Protein AF-A0AAE0C0C8-F1 (afdb_monomer_lite)

Foldseek 3Di:
DQPFLWDKAFDPDDPPPPPDDFGKIWTFGQVQWIWIARVVVRDTPDIDHDDPVDDDFGFNDKYWDDDPDPQAPTKMWIAGPVRKIWIKGWDQDPVPGIDIDTDDIDDD

Radius of gyration: 13.95 Å; chains: 1; bounding box: 33×36×41 Å

Sequence (108 aa):
MNDLTMLPAFNPLPQHEDGCAAPLAATVSADQTLRLWDTTQKECFAVESFLSSLPAGPYTAVAPLPSTDAAFSQLCIAANFEGVMQIWGVDDDPAFGLRTRLLAHTSE

pLDDT: mean 78.04, std 16.61, range [38.12, 94.19]

InterPro domains:
  IPR015943 WD40/YVTN repeat-like-containing domain superfamily [G3DSA:2.130.10.10] (9-108)

Structure (mmCIF, N/CA/C/O backbone):
data_AF-A0AAE0C0C8-F1
#
_entry.id   AF-A0AAE0C0C8-F1
#
loop_
_atom_site.group_PDB
_atom_site.id
_atom_site.type_symbol
_atom_site.label_atom_id
_atom_site.label_alt_id
_atom_site.label_comp_id
_atom_site.label_asym_id
_atom_site.label_entity_id
_atom_site.label_seq_id
_atom_site.pdbx_PDB_ins_code
_atom_site.Cartn_x
_atom_site.Cartn_y
_atom_site.Cartn_z
_atom_site.occupancy
_atom_site.B_iso_or_equiv
_atom_site.auth_seq_id
_atom_site.auth_comp_id
_atom_site.auth_asym_id
_atom_site.auth_atom_id
_atom_site.pdbx_PDB_model_num
ATOM 1 N N . MET A 1 1 ? 12.635 -20.130 -5.973 1.00 38.50 1 MET A N 1
ATOM 2 C CA . MET A 1 1 ? 13.390 -19.030 -5.344 1.00 38.50 1 MET A CA 1
ATOM 3 C C . MET A 1 1 ? 12.361 -17.941 -5.130 1.00 38.50 1 MET A C 1
ATOM 5 O O . MET A 1 1 ? 11.948 -17.328 -6.101 1.00 38.50 1 MET A O 1
ATOM 9 N N . ASN A 1 2 ? 11.784 -17.879 -3.930 1.00 38.12 2 ASN A N 1
ATOM 10 C CA . ASN A 1 2 ? 10.674 -16.974 -3.636 1.00 38.12 2 ASN A CA 1
ATOM 11 C C . ASN A 1 2 ? 11.277 -15.590 -3.419 1.00 38.12 2 ASN A C 1
ATOM 13 O O . ASN A 1 2 ? 11.788 -15.305 -2.339 1.00 38.12 2 ASN A O 1
ATOM 17 N N . ASP A 1 3 ? 11.308 -14.796 -4.483 1.00 43.25 3 ASP A N 1
ATOM 18 C CA . ASP A 1 3 ? 11.772 -13.416 -4.450 1.00 43.25 3 ASP A CA 1
ATOM 19 C C . ASP A 1 3 ? 10.707 -12.556 -3.757 1.00 43.25 3 ASP A C 1
ATOM 21 O O . ASP A 1 3 ? 9.791 -12.011 -4.368 1.00 43.25 3 ASP A O 1
ATOM 25 N N . LEU A 1 4 ? 10.773 -12.545 -2.426 1.00 43.91 4 LEU A N 1
ATOM 26 C CA . LEU A 1 4 ? 10.002 -11.665 -1.563 1.00 43.91 4 LEU A CA 1
ATOM 27 C C . LEU A 1 4 ? 10.760 -10.341 -1.459 1.00 43.91 4 LEU A C 1
ATOM 29 O O . LEU A 1 4 ? 11.340 -10.036 -0.415 1.00 43.91 4 LEU A O 1
ATOM 33 N N . THR A 1 5 ? 10.787 -9.552 -2.533 1.00 49.19 5 THR A N 1
ATOM 34 C CA . THR A 1 5 ? 11.193 -8.149 -2.414 1.00 49.19 5 THR A CA 1
ATOM 35 C C . THR A 1 5 ? 10.085 -7.414 -1.655 1.00 49.19 5 THR A C 1
ATOM 37 O O . THR A 1 5 ? 9.178 -6.840 -2.243 1.00 49.19 5 THR A O 1
ATOM 40 N N . MET A 1 6 ? 10.116 -7.504 -0.324 1.00 53.31 6 MET A N 1
ATOM 41 C CA . MET A 1 6 ? 9.292 -6.692 0.562 1.00 53.31 6 MET A CA 1
ATOM 42 C C . MET A 1 6 ? 10.074 -5.424 0.859 1.00 53.31 6 MET A C 1
ATOM 44 O O . MET A 1 6 ? 11.025 -5.451 1.639 1.00 53.31 6 MET A O 1
ATOM 48 N N . LEU A 1 7 ? 9.695 -4.314 0.237 1.00 52.56 7 LEU A N 1
ATOM 49 C CA . LEU A 1 7 ? 10.177 -3.005 0.656 1.00 52.56 7 LEU A CA 1
ATOM 50 C C . LEU A 1 7 ? 9.089 -2.375 1.537 1.00 52.56 7 LEU A C 1
ATOM 52 O O . LEU A 1 7 ? 8.033 -2.000 1.025 1.00 52.56 7 LEU A O 1
ATOM 56 N N . PRO A 1 8 ? 9.277 -2.347 2.873 1.00 53.09 8 PRO A N 1
ATOM 57 C CA . PRO A 1 8 ? 8.303 -1.751 3.770 1.00 53.09 8 PRO A CA 1
ATOM 58 C C . PRO A 1 8 ? 8.396 -0.228 3.700 1.00 53.09 8 PRO A C 1
ATOM 60 O O . PRO A 1 8 ? 9.457 0.348 3.942 1.00 53.09 8 PRO A O 1
ATOM 63 N N . ALA A 1 9 ? 7.270 0.433 3.444 1.00 55.53 9 ALA A N 1
ATOM 64 C CA . ALA A 1 9 ? 7.105 1.825 3.830 1.00 55.53 9 ALA A CA 1
ATOM 65 C C . ALA A 1 9 ? 6.557 1.859 5.254 1.00 55.53 9 ALA A C 1
ATOM 67 O O . ALA A 1 9 ? 5.393 1.532 5.498 1.00 55.53 9 ALA A O 1
ATOM 68 N N . PHE A 1 10 ? 7.402 2.262 6.199 1.00 51.94 10 PHE A N 1
ATOM 69 C CA . PHE A 1 10 ? 6.940 2.653 7.522 1.00 51.94 10 PHE A CA 1
ATOM 70 C C . PHE A 1 10 ? 6.417 4.076 7.442 1.00 51.94 10 PHE A C 1
ATOM 72 O O . PHE A 1 10 ? 7.146 4.981 7.038 1.00 51.94 10 PHE A O 1
ATOM 79 N N . ASN A 1 11 ? 5.171 4.266 7.854 1.00 48.62 11 ASN A N 1
ATOM 80 C CA . ASN A 1 11 ? 4.601 5.587 7.998 1.00 48.62 11 ASN A CA 1
ATOM 81 C C . ASN A 1 11 ? 4.407 5.930 9.480 1.00 48.62 11 ASN A C 1
ATOM 83 O O . ASN A 1 11 ? 3.322 5.720 10.020 1.00 48.62 11 ASN A O 1
ATOM 87 N N . PRO A 1 12 ? 5.427 6.446 10.185 1.00 47.38 12 PRO A N 1
ATOM 88 C CA . PRO A 1 12 ? 5.175 7.141 11.431 1.00 47.38 12 PRO A CA 1
ATOM 89 C C . PRO A 1 12 ? 4.714 8.561 11.074 1.00 47.38 12 PRO A C 1
ATOM 91 O O . PRO A 1 12 ? 5.527 9.482 11.030 1.00 47.38 12 PRO A O 1
ATOM 94 N N . LEU A 1 13 ? 3.425 8.752 10.765 1.00 44.34 13 LEU A N 1
ATOM 95 C CA . LEU A 1 13 ? 2.878 10.112 10.723 1.00 44.34 13 LEU A CA 1
ATOM 96 C C . LEU A 1 13 ? 2.720 10.654 12.147 1.00 44.34 13 LEU A C 1
ATOM 98 O O . LEU A 1 13 ? 2.535 9.870 13.085 1.00 44.34 13 LEU A O 1
ATOM 102 N N . PRO A 1 14 ? 2.807 11.985 12.326 1.00 42.12 14 PRO A N 1
ATOM 103 C CA . PRO A 1 14 ? 2.624 12.607 13.624 1.00 42.12 14 PRO A CA 1
ATOM 104 C C . PRO A 1 14 ? 1.254 12.224 14.165 1.00 42.12 14 PRO A C 1
ATOM 106 O O . PRO A 1 14 ? 0.250 12.304 13.456 1.00 42.12 14 PRO A O 1
ATOM 109 N N . GLN A 1 15 ? 1.232 11.810 15.427 1.00 45.56 15 GLN A N 1
ATOM 110 C CA . GLN A 1 15 ? -0.005 11.667 16.173 1.00 45.56 15 GLN A CA 1
ATOM 111 C C . GLN A 1 15 ? -0.719 13.017 16.106 1.00 45.56 15 GLN A C 1
ATOM 113 O O . G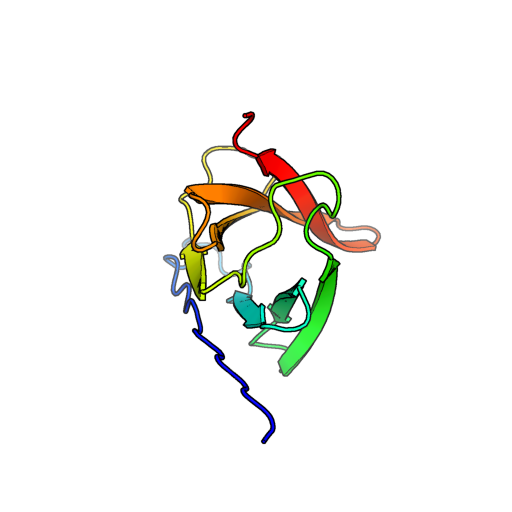LN A 1 15 ? -0.205 14.007 16.624 1.00 45.56 15 GLN A O 1
ATOM 118 N N . HIS A 1 16 ? -1.875 13.069 15.439 1.00 39.56 16 HIS A N 1
ATOM 119 C CA . HIS A 1 16 ? -2.804 14.166 15.668 1.00 39.56 16 HIS A CA 1
ATOM 120 C C . HIS A 1 16 ? -3.041 14.191 17.179 1.00 39.56 16 HIS A C 1
ATOM 122 O O . HIS A 1 16 ? -3.246 13.136 17.785 1.00 39.56 16 HIS A O 1
ATOM 128 N N . GLU A 1 17 ? -2.954 15.368 17.789 1.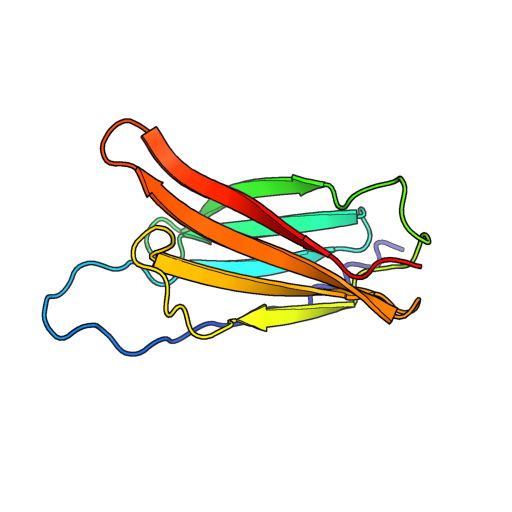00 47.59 17 GLU A N 1
ATOM 129 C CA . GLU A 1 17 ? -2.884 15.571 19.246 1.00 47.59 17 GLU A CA 1
ATOM 130 C C . GLU A 1 17 ? -4.169 15.113 19.986 1.00 47.59 17 GLU A C 1
ATOM 132 O O . GLU A 1 17 ? -4.252 15.171 21.209 1.00 47.59 17 GLU A O 1
ATOM 137 N N . ASP A 1 18 ? -5.112 14.539 19.230 1.00 46.41 18 ASP A N 1
ATOM 138 C CA . ASP A 1 18 ? -6.384 13.934 19.614 1.00 46.41 18 ASP A CA 1
ATOM 139 C C . ASP A 1 18 ? -6.450 12.417 19.274 1.00 46.41 18 ASP A C 1
ATOM 141 O O . ASP A 1 18 ? -7.448 11.905 18.779 1.00 46.41 18 ASP A O 1
ATOM 145 N N . GLY A 1 19 ? -5.372 11.658 19.485 1.00 44.94 19 GLY A N 1
ATOM 146 C CA . GLY A 1 19 ? -5.433 10.245 19.908 1.00 44.94 19 GLY A CA 1
ATOM 147 C C . GLY A 1 19 ? -6.091 9.150 19.039 1.00 44.94 19 GLY A C 1
ATOM 148 O O . GLY A 1 19 ? -6.241 8.049 19.563 1.00 44.94 19 GLY A O 1
ATOM 149 N N . CYS A 1 20 ? -6.477 9.352 17.772 1.00 46.72 20 CYS A N 1
ATOM 150 C CA . CYS A 1 20 ? -7.282 8.339 17.056 1.00 46.72 20 CYS A CA 1
ATOM 151 C C . CYS A 1 20 ? -6.931 8.122 15.570 1.00 46.72 20 CYS A C 1
ATOM 153 O O . CYS A 1 20 ? -7.811 8.121 14.718 1.00 46.72 20 CYS A O 1
ATOM 155 N N . ALA A 1 21 ? -5.659 7.911 15.228 1.00 57.53 21 ALA A N 1
ATOM 156 C CA . ALA A 1 21 ? -5.316 7.294 13.943 1.00 57.53 21 ALA A CA 1
ATOM 157 C C . ALA A 1 21 ? -4.309 6.167 14.182 1.00 57.53 21 ALA A C 1
ATOM 159 O O . ALA A 1 21 ? -3.191 6.413 14.641 1.00 57.53 21 ALA A O 1
ATOM 160 N N . ALA A 1 22 ? -4.724 4.924 13.924 1.00 64.69 22 ALA A N 1
ATOM 161 C CA . ALA A 1 22 ? -3.851 3.767 14.058 1.00 64.69 22 ALA A CA 1
ATOM 162 C C . ALA A 1 22 ? -2.688 3.872 13.049 1.00 64.69 22 ALA A C 1
ATOM 164 O O . ALA A 1 22 ? -2.908 4.235 11.888 1.00 64.69 22 ALA A O 1
ATOM 165 N N . PRO A 1 23 ? -1.441 3.579 13.457 1.00 74.81 23 PRO A N 1
ATOM 166 C CA . PRO A 1 23 ? -0.321 3.537 12.531 1.00 74.81 23 PRO A CA 1
ATOM 167 C C . PRO A 1 23 ? -0.548 2.436 11.489 1.00 74.81 23 PRO A C 1
ATOM 169 O O . PRO A 1 23 ? -0.643 1.252 11.830 1.00 74.81 23 PRO A O 1
ATOM 172 N N . LEU A 1 24 ? -0.616 2.826 10.216 1.00 84.38 24 LEU A N 1
ATOM 173 C CA . LEU A 1 24 ? -0.726 1.892 9.100 1.00 84.38 24 LEU A CA 1
ATOM 174 C C . LEU A 1 24 ? 0.637 1.682 8.443 1.00 84.38 24 LEU A C 1
ATOM 176 O O . LEU A 1 24 ? 1.476 2.585 8.389 1.00 84.38 24 LEU A O 1
ATOM 180 N N . ALA A 1 25 ? 0.848 0.480 7.919 1.00 86.31 25 ALA A N 1
ATOM 181 C CA . ALA A 1 25 ? 1.998 0.161 7.084 1.00 86.31 25 ALA A CA 1
ATOM 182 C C . ALA A 1 25 ? 1.540 -0.267 5.690 1.00 86.31 25 ALA A C 1
ATOM 184 O O . ALA A 1 25 ? 0.459 -0.835 5.525 1.00 86.31 25 ALA A O 1
ATOM 185 N N . ALA A 1 26 ? 2.393 -0.023 4.698 1.00 89.19 26 ALA A N 1
ATOM 186 C CA . ALA A 1 26 ? 2.171 -0.430 3.320 1.00 89.19 26 ALA A CA 1
ATOM 187 C C . ALA A 1 26 ? 3.374 -1.222 2.804 1.00 89.19 26 ALA A C 1
ATOM 189 O O . ALA A 1 26 ? 4.531 -0.871 3.053 1.00 89.19 26 ALA A O 1
ATOM 190 N N . THR A 1 27 ? 3.096 -2.295 2.072 1.00 88.19 27 THR A N 1
ATOM 191 C CA . THR A 1 27 ? 4.118 -3.136 1.440 1.00 88.19 27 THR A CA 1
ATOM 192 C C . THR A 1 27 ? 3.703 -3.474 0.022 1.00 88.19 27 THR A C 1
ATOM 194 O O . THR A 1 27 ? 2.536 -3.785 -0.215 1.00 88.19 27 THR A O 1
ATOM 197 N N . VAL A 1 28 ? 4.663 -3.491 -0.893 1.00 89.81 28 VAL A N 1
ATOM 198 C CA . VAL A 1 28 ? 4.469 -3.970 -2.267 1.00 89.81 28 VAL A CA 1
ATOM 199 C C . VAL A 1 28 ? 5.180 -5.294 -2.466 1.00 89.81 28 VAL A C 1
ATOM 201 O O . VAL A 1 28 ? 6.119 -5.616 -1.737 1.00 89.81 28 VAL A O 1
ATOM 204 N N . SER A 1 29 ? 4.698 -6.073 -3.425 1.00 87.12 29 SER A N 1
ATOM 205 C CA . SER A 1 29 ? 5.204 -7.412 -3.684 1.00 87.12 29 SER A CA 1
ATOM 206 C C . SER A 1 29 ? 5.277 -7.705 -5.182 1.00 87.12 29 SER A C 1
ATOM 208 O O . SER A 1 29 ? 4.517 -7.172 -5.994 1.00 87.12 29 SER A O 1
ATOM 210 N N . ALA A 1 30 ? 6.198 -8.601 -5.544 1.00 83.50 30 ALA A N 1
ATOM 211 C CA . ALA A 1 30 ? 6.372 -9.095 -6.907 1.00 83.50 30 ALA A CA 1
ATOM 212 C C . ALA A 1 30 ? 5.139 -9.854 -7.439 1.00 83.50 30 ALA A C 1
ATOM 214 O O . ALA A 1 30 ? 5.003 -10.023 -8.648 1.00 83.50 30 ALA A O 1
ATOM 215 N N . ASP A 1 31 ? 4.214 -10.257 -6.557 1.00 85.50 31 ASP A N 1
ATOM 216 C CA . ASP A 1 31 ? 2.894 -10.798 -6.921 1.00 85.50 31 ASP A CA 1
ATOM 217 C C . ASP A 1 31 ? 1.919 -9.738 -7.474 1.00 85.50 31 ASP A C 1
ATOM 219 O O . ASP A 1 31 ? 0.748 -10.045 -7.679 1.00 85.50 31 ASP A O 1
ATOM 223 N N . GLN A 1 32 ? 2.401 -8.518 -7.748 1.00 87.69 32 GLN A N 1
ATOM 224 C CA . GLN A 1 32 ? 1.625 -7.388 -8.268 1.00 87.69 32 GLN A CA 1
ATOM 225 C C . GLN A 1 32 ? 0.535 -6.913 -7.299 1.00 87.69 32 GLN A C 1
ATOM 227 O O . GLN A 1 32 ? -0.512 -6.418 -7.726 1.00 87.69 32 GLN A O 1
ATOM 232 N N . THR A 1 33 ? 0.801 -7.026 -5.992 1.00 90.38 33 THR A N 1
ATOM 233 C CA . THR A 1 33 ? -0.106 -6.536 -4.952 1.00 90.38 33 THR A CA 1
ATOM 234 C C . THR A 1 33 ? 0.500 -5.443 -4.077 1.00 90.38 33 THR A C 1
ATOM 236 O O . THR A 1 33 ? 1.689 -5.458 -3.740 1.00 90.38 33 THR A O 1
ATOM 239 N N . LEU A 1 34 ? -0.361 -4.507 -3.678 1.00 91.44 34 LEU A N 1
ATOM 240 C CA . LEU A 1 34 ? -0.182 -3.625 -2.533 1.00 91.44 34 LEU A CA 1
ATOM 241 C C . LEU A 1 34 ? -0.908 -4.252 -1.342 1.00 91.44 34 LEU A C 1
ATOM 243 O O . LEU A 1 34 ? -2.071 -4.633 -1.444 1.00 91.44 34 LEU A O 1
ATOM 247 N N . ARG A 1 35 ? -0.238 -4.341 -0.197 1.00 91.31 35 ARG A N 1
ATOM 248 C CA . ARG A 1 35 ? -0.834 -4.822 1.052 1.00 91.31 35 ARG A CA 1
ATOM 249 C C . ARG A 1 35 ? -0.766 -3.730 2.095 1.00 91.31 35 ARG A C 1
ATOM 251 O O . ARG A 1 35 ? 0.296 -3.130 2.284 1.00 91.31 35 ARG A O 1
ATOM 258 N N . LEU A 1 36 ? -1.888 -3.507 2.764 1.00 90.31 36 LEU A N 1
ATOM 259 C CA . LEU A 1 36 ? -2.012 -2.532 3.835 1.00 90.31 36 LEU A CA 1
ATOM 260 C C . LEU A 1 36 ? -2.293 -3.237 5.154 1.00 90.31 36 LEU A C 1
ATOM 262 O O . LEU A 1 36 ? -3.015 -4.238 5.217 1.00 90.31 36 LEU A O 1
ATOM 266 N N . TRP A 1 37 ? -1.669 -2.709 6.198 1.00 88.94 37 TRP A N 1
ATOM 267 C CA . TRP A 1 37 ? -1.593 -3.346 7.499 1.00 88.94 37 TRP A CA 1
ATOM 268 C C . TRP A 1 37 ? -2.006 -2.366 8.583 1.00 88.94 37 TRP A C 1
ATOM 270 O O . TRP A 1 37 ? -1.459 -1.264 8.653 1.00 88.94 37 TRP A O 1
ATOM 280 N N . ASP A 1 38 ? -2.910 -2.795 9.456 1.00 86.31 38 ASP A N 1
ATOM 281 C CA . ASP A 1 38 ? -3.129 -2.143 10.740 1.00 86.31 38 ASP A CA 1
ATOM 282 C C . ASP A 1 38 ? -2.079 -2.701 11.703 1.00 86.31 38 ASP A C 1
ATOM 284 O O . ASP A 1 38 ? -2.090 -3.883 12.063 1.00 86.31 38 ASP A O 1
ATOM 288 N N . THR A 1 39 ? -1.121 -1.863 12.102 1.00 83.44 39 THR A N 1
ATOM 289 C CA . THR A 1 39 ? -0.024 -2.315 12.970 1.00 83.44 39 THR A CA 1
ATOM 290 C C . THR A 1 39 ? -0.424 -2.405 14.444 1.00 83.44 39 THR A C 1
ATOM 292 O O . THR A 1 39 ? 0.256 -3.085 15.216 1.00 83.44 39 THR A O 1
ATOM 295 N N . THR A 1 40 ? -1.544 -1.790 14.840 1.00 84.50 40 THR A N 1
ATOM 296 C CA . THR A 1 40 ? -2.137 -1.943 16.172 1.00 84.50 40 THR A CA 1
ATOM 297 C C . THR A 1 40 ? -2.825 -3.298 16.294 1.00 84.50 40 THR A C 1
ATOM 299 O O . THR A 1 40 ? -2.557 -4.037 17.245 1.00 84.50 40 THR A O 1
ATOM 302 N N . GLN A 1 41 ? -3.649 -3.653 15.309 1.00 84.94 41 GLN A N 1
ATOM 303 C CA . GLN A 1 41 ? -4.363 -4.934 15.265 1.00 84.94 41 GLN A CA 1
ATOM 304 C C . GLN A 1 41 ? -3.498 -6.093 14.748 1.00 84.94 41 GLN A C 1
ATOM 306 O O . GLN A 1 41 ? -3.822 -7.257 14.974 1.00 84.94 41 GLN A O 1
ATOM 311 N N . LYS A 1 42 ? -2.342 -5.783 14.145 1.00 88.44 42 LYS A N 1
ATOM 312 C CA . LYS A 1 42 ? -1.390 -6.744 13.559 1.00 88.44 42 LYS A CA 1
ATOM 313 C C . LYS A 1 42 ? -2.017 -7.578 12.444 1.00 88.44 42 LYS A C 1
ATOM 315 O O . LYS A 1 42 ? -1.712 -8.764 12.304 1.00 88.44 42 LYS A O 1
ATOM 320 N N . GLU A 1 43 ? -2.865 -6.950 11.643 1.00 89.44 43 GLU A N 1
ATOM 321 C CA . GLU A 1 43 ? -3.595 -7.609 10.567 1.00 89.44 43 GLU A CA 1
ATOM 322 C C . GLU A 1 43 ? -3.388 -6.917 9.222 1.00 89.44 43 GLU A C 1
ATOM 324 O O . GLU A 1 43 ? -3.155 -5.710 9.139 1.00 89.44 43 GLU A O 1
ATOM 329 N N . CYS A 1 44 ? -3.467 -7.709 8.153 1.00 90.44 44 CYS A N 1
ATOM 330 C CA . CYS A 1 44 ? -3.582 -7.191 6.798 1.00 90.44 44 CYS A CA 1
ATOM 331 C C . CYS A 1 44 ? -5.063 -6.958 6.519 1.00 90.44 44 CYS A C 1
ATOM 333 O O . CYS A 1 44 ? -5.807 -7.925 6.358 1.00 90.44 44 CYS A O 1
ATOM 335 N N . PHE A 1 45 ? -5.484 -5.697 6.479 1.00 90.62 45 PHE A N 1
ATOM 336 C CA . PHE A 1 45 ? -6.887 -5.361 6.241 1.00 90.62 45 PHE A CA 1
ATOM 337 C C . PHE A 1 45 ? -7.210 -5.234 4.745 1.00 90.62 45 PHE A C 1
ATOM 339 O O . PHE A 1 45 ? -8.372 -5.346 4.364 1.00 90.62 45 PHE A O 1
ATOM 346 N N . ALA A 1 46 ? -6.198 -5.040 3.886 1.00 91.25 46 ALA A N 1
ATOM 347 C CA . ALA A 1 46 ? -6.397 -4.927 2.443 1.00 91.25 46 ALA A CA 1
ATOM 348 C C . ALA A 1 46 ? -5.249 -5.519 1.615 1.00 91.25 46 ALA A C 1
ATOM 350 O O . ALA A 1 46 ? -4.068 -5.373 1.947 1.00 91.25 46 ALA A O 1
ATOM 351 N N . VAL A 1 47 ? -5.625 -6.148 0.497 1.00 94.00 47 VAL A N 1
ATOM 352 C CA . VAL A 1 47 ? -4.729 -6.654 -0.548 1.00 94.00 47 VAL A CA 1
ATOM 353 C C . VAL A 1 47 ? -5.282 -6.193 -1.891 1.00 94.00 47 VAL A C 1
ATOM 355 O O . VAL A 1 47 ? -6.292 -6.712 -2.359 1.00 94.00 47 VAL A O 1
ATOM 358 N N . GLU A 1 48 ? -4.609 -5.231 -2.504 1.00 94.19 48 GLU A N 1
ATOM 359 C CA . GLU A 1 48 ? -5.032 -4.604 -3.750 1.00 94.19 48 GLU A CA 1
ATOM 360 C C . GLU A 1 48 ? -4.144 -5.049 -4.901 1.00 94.19 48 GLU A C 1
ATOM 362 O O . GLU A 1 48 ? -2.922 -5.112 -4.767 1.00 94.19 48 GLU A O 1
ATOM 367 N N . SER A 1 49 ? -4.750 -5.350 -6.047 1.00 92.88 49 SER A N 1
ATOM 368 C CA . SER A 1 49 ? -3.997 -5.647 -7.268 1.00 92.88 49 SER A CA 1
ATOM 369 C C . SER A 1 49 ? -3.683 -4.355 -8.010 1.00 92.88 49 SER A C 1
ATOM 371 O O . SER A 1 49 ? -4.570 -3.528 -8.225 1.00 92.88 49 SER A O 1
ATOM 373 N N . PHE A 1 50 ? -2.441 -4.196 -8.457 1.00 90.62 50 PHE A N 1
ATOM 374 C CA . PHE A 1 50 ? -2.109 -3.097 -9.358 1.00 90.62 50 PHE A CA 1
ATOM 375 C C . PHE A 1 50 ? -2.823 -3.264 -10.701 1.00 90.62 50 PHE A C 1
ATOM 377 O O . PHE A 1 50 ? -3.031 -4.380 -11.179 1.00 90.62 50 PHE A O 1
ATOM 384 N N . LEU A 1 51 ? -3.185 -2.140 -11.328 1.00 86.81 51 LEU A N 1
ATOM 385 C CA . LEU A 1 51 ? -3.799 -2.142 -12.658 1.00 86.81 51 LEU A CA 1
ATOM 386 C C . LEU A 1 51 ? -2.960 -2.925 -13.680 1.00 86.81 51 LEU A C 1
ATOM 388 O O . LEU A 1 51 ? -1.873 -2.500 -14.068 1.00 86.81 51 LEU A O 1
ATOM 392 N N . SER A 1 52 ? -3.514 -4.037 -14.165 1.00 82.06 52 SER A N 1
ATOM 393 C CA . SER A 1 52 ? -2.888 -4.906 -15.170 1.00 82.06 52 SER A CA 1
ATOM 394 C C . SER A 1 52 ? -2.899 -4.323 -16.585 1.00 82.06 52 SER A C 1
ATOM 396 O O . SER A 1 52 ? -2.255 -4.868 -17.478 1.00 82.06 52 SER A O 1
ATOM 398 N N . SER A 1 53 ? -3.632 -3.229 -16.801 1.00 83.50 53 SER A N 1
ATOM 399 C CA . SER A 1 53 ? -3.678 -2.499 -18.070 1.00 83.50 53 SER A CA 1
ATOM 400 C C . SER A 1 53 ? -2.487 -1.560 -18.283 1.00 83.50 53 SER A C 1
ATOM 402 O O . SER A 1 53 ? -2.372 -0.992 -19.362 1.00 83.50 53 SER A O 1
ATOM 404 N N . LEU A 1 54 ? -1.646 -1.349 -17.265 1.00 83.25 54 LEU A N 1
ATOM 405 C CA . LEU A 1 54 ? -0.456 -0.497 -17.334 1.00 83.25 54 LEU A CA 1
ATOM 406 C C . LEU A 1 54 ? 0.801 -1.341 -17.611 1.00 83.25 54 LEU A C 1
ATOM 408 O O . LEU A 1 54 ? 0.775 -2.551 -17.361 1.00 83.25 54 LEU A O 1
ATOM 412 N N . PRO A 1 55 ? 1.902 -0.730 -18.094 1.00 81.88 55 PRO A N 1
ATOM 413 C CA . PRO A 1 55 ? 3.165 -1.425 -18.315 1.00 81.88 55 PRO A CA 1
ATOM 414 C C . PRO A 1 55 ? 3.564 -2.319 -17.138 1.00 81.88 55 PRO A C 1
ATOM 416 O O . PRO A 1 55 ? 3.673 -1.881 -15.985 1.00 81.88 55 PRO A O 1
ATOM 419 N N . ALA A 1 56 ? 3.741 -3.603 -17.450 1.00 73.44 56 ALA A N 1
ATOM 420 C CA . ALA A 1 56 ? 3.996 -4.637 -16.467 1.00 73.44 56 ALA A CA 1
ATOM 421 C C . ALA A 1 56 ? 5.453 -4.577 -16.003 1.00 73.44 56 ALA A C 1
ATOM 423 O O . ALA A 1 56 ? 6.377 -4.814 -16.774 1.00 73.44 56 ALA A O 1
ATOM 424 N N . GLY A 1 57 ? 5.644 -4.327 -14.713 1.00 81.69 57 GLY A N 1
ATOM 425 C CA . GLY A 1 57 ? 6.943 -4.366 -14.054 1.00 81.69 57 GLY A CA 1
ATOM 426 C C . GLY A 1 57 ? 6.757 -4.551 -12.551 1.00 81.69 57 GLY A C 1
ATOM 427 O O . GLY A 1 57 ? 5.677 -4.244 -12.034 1.00 81.69 57 GLY A O 1
ATOM 428 N N . PRO A 1 58 ? 7.753 -5.084 -11.826 1.00 83.81 58 PRO A N 1
ATOM 429 C CA . PRO A 1 58 ? 7.628 -5.247 -10.388 1.00 83.81 58 PRO A CA 1
ATOM 430 C C . PRO A 1 58 ? 7.555 -3.874 -9.721 1.00 83.81 58 PRO A C 1
ATOM 432 O O . PRO A 1 58 ? 8.406 -3.014 -9.961 1.00 83.81 58 PRO A O 1
ATOM 435 N N . TYR A 1 59 ? 6.539 -3.682 -8.881 1.00 87.75 59 TYR A N 1
ATOM 436 C CA . TYR A 1 59 ? 6.492 -2.549 -7.967 1.00 87.75 59 TYR A CA 1
ATOM 437 C C . TYR A 1 59 ? 7.539 -2.775 -6.889 1.00 87.75 59 TYR A C 1
ATOM 439 O O . TYR A 1 59 ? 7.507 -3.781 -6.181 1.00 87.75 59 TYR A O 1
ATOM 447 N N . THR A 1 60 ? 8.496 -1.861 -6.804 1.00 86.62 60 THR A N 1
ATOM 448 C CA . THR A 1 60 ? 9.638 -1.989 -5.896 1.00 86.62 60 THR A CA 1
ATOM 449 C C . THR A 1 60 ? 9.616 -0.937 -4.815 1.00 86.62 60 THR A C 1
ATOM 451 O O . THR A 1 60 ? 10.057 -1.204 -3.711 1.00 86.62 60 THR A O 1
ATOM 454 N N . ALA A 1 61 ? 9.060 0.240 -5.070 1.00 87.88 61 ALA A N 1
ATOM 455 C CA . ALA A 1 61 ? 8.998 1.287 -4.068 1.00 87.88 61 ALA A CA 1
ATOM 456 C C . ALA A 1 61 ? 7.561 1.507 -3.609 1.00 87.88 61 ALA A C 1
ATOM 458 O O . ALA A 1 61 ? 6.633 1.523 -4.418 1.00 87.88 61 ALA A O 1
ATOM 459 N N . VAL A 1 62 ? 7.407 1.741 -2.310 1.00 90.31 62 VAL A N 1
ATOM 460 C CA . VAL A 1 62 ? 6.217 2.353 -1.729 1.00 90.31 62 VAL A CA 1
ATOM 461 C C . VAL A 1 62 ? 6.649 3.455 -0.775 1.00 90.31 62 VAL A C 1
ATOM 463 O O . VAL A 1 62 ? 7.697 3.347 -0.138 1.00 90.31 62 VAL A O 1
ATOM 466 N N . ALA A 1 63 ? 5.879 4.533 -0.708 1.00 89.44 63 ALA A N 1
ATOM 467 C CA . ALA A 1 63 ? 6.122 5.634 0.212 1.00 89.44 63 ALA A CA 1
ATOM 468 C C . ALA A 1 63 ? 4.797 6.239 0.689 1.00 89.44 63 ALA A C 1
ATOM 470 O O . ALA A 1 63 ? 3.834 6.285 -0.083 1.00 89.44 63 ALA A O 1
ATOM 471 N N . PRO A 1 64 ? 4.722 6.719 1.939 1.00 86.44 64 PRO A N 1
ATOM 472 C CA . PRO A 1 64 ? 3.586 7.507 2.380 1.00 86.44 64 PRO A CA 1
ATOM 473 C C . PRO A 1 64 ? 3.587 8.875 1.697 1.00 86.44 64 PRO A C 1
ATOM 475 O O . PRO A 1 64 ? 4.641 9.442 1.401 1.00 86.44 64 PRO A O 1
ATOM 478 N N . LEU A 1 65 ? 2.395 9.419 1.480 1.00 84.44 65 LEU A N 1
ATOM 479 C CA . LEU A 1 65 ? 2.200 10.786 1.018 1.00 84.44 65 LEU A CA 1
ATOM 480 C C . LEU A 1 65 ? 1.459 11.585 2.097 1.00 84.44 65 LEU A C 1
ATOM 482 O O . LEU A 1 65 ? 0.613 11.026 2.800 1.00 84.44 65 LEU A O 1
ATOM 486 N N . PRO A 1 66 ? 1.744 12.890 2.243 1.00 80.88 66 PRO A N 1
ATOM 487 C CA . PRO A 1 66 ? 0.927 13.745 3.089 1.00 80.88 66 PRO A CA 1
ATOM 488 C C . PRO A 1 66 ? -0.497 13.785 2.526 1.00 80.88 66 PRO A C 1
ATOM 490 O O . PRO A 1 66 ? -0.685 14.074 1.344 1.00 80.88 66 PRO A O 1
ATOM 493 N N . SER A 1 67 ? -1.496 13.509 3.366 1.00 74.94 67 SER A N 1
ATOM 494 C CA . SER A 1 67 ? -2.882 13.780 2.993 1.00 74.94 67 SER A CA 1
ATOM 495 C C . SER A 1 67 ? -3.199 15.248 3.249 1.00 74.94 67 SER A C 1
ATOM 497 O O . SER A 1 67 ? -2.933 15.776 4.328 1.00 74.94 67 SER A O 1
ATOM 499 N N . THR A 1 68 ? -3.770 15.910 2.249 1.00 70.69 68 THR A N 1
ATOM 500 C CA . THR A 1 68 ? -4.417 17.222 2.396 1.00 70.69 68 THR A CA 1
ATOM 501 C C . THR A 1 68 ? -5.930 17.122 2.206 1.00 70.69 68 THR A C 1
ATOM 503 O O . THR A 1 68 ? -6.610 18.145 2.195 1.00 70.69 68 THR A O 1
ATOM 506 N N . ASP A 1 69 ? -6.447 15.910 1.995 1.00 71.69 69 ASP A N 1
ATOM 507 C CA . ASP A 1 69 ? -7.845 15.649 1.677 1.00 71.69 69 ASP A CA 1
ATOM 508 C C . ASP A 1 69 ? -8.562 15.105 2.914 1.00 71.69 69 ASP A C 1
ATOM 510 O O . ASP A 1 69 ? -8.124 14.132 3.522 1.00 71.69 69 ASP A O 1
ATOM 514 N N . ALA A 1 70 ? -9.686 15.720 3.276 1.00 72.00 70 ALA A N 1
ATOM 515 C CA . ALA A 1 70 ? -10.516 15.251 4.381 1.00 72.00 70 ALA A CA 1
ATOM 516 C C . ALA A 1 70 ? -11.170 13.888 4.089 1.00 72.00 70 ALA A C 1
ATOM 518 O O . ALA A 1 70 ? -11.600 13.216 5.023 1.00 72.00 70 ALA A O 1
ATOM 519 N N . ALA A 1 71 ? -11.258 13.482 2.817 1.00 75.31 71 ALA A N 1
ATOM 520 C CA . ALA A 1 71 ? -11.831 12.201 2.418 1.00 75.31 71 ALA A CA 1
ATOM 521 C C . ALA A 1 71 ? -10.903 11.003 2.680 1.00 75.31 71 ALA A C 1
ATOM 523 O O . ALA A 1 71 ? -11.401 9.892 2.820 1.00 75.31 71 ALA A O 1
ATOM 524 N N . PHE A 1 72 ? -9.584 11.211 2.754 1.00 78.38 72 PHE A N 1
ATOM 525 C CA . PHE A 1 72 ? -8.610 10.138 2.968 1.00 78.38 72 PHE A CA 1
ATOM 526 C C . PHE A 1 72 ? -7.692 10.501 4.125 1.00 78.38 72 PHE A C 1
ATOM 528 O O . PHE A 1 72 ? -6.922 11.458 4.053 1.00 78.38 72 PHE A O 1
ATOM 535 N N . SER A 1 73 ? -7.743 9.716 5.196 1.00 76.44 73 SER A N 1
ATOM 536 C CA . SER A 1 73 ? -6.919 9.954 6.379 1.00 76.44 73 SER A CA 1
ATOM 537 C C . SER A 1 73 ? -5.439 9.676 6.106 1.00 76.44 73 SER A C 1
ATOM 539 O O . SER A 1 73 ? -4.577 10.281 6.744 1.00 76.44 73 SER A O 1
ATOM 541 N N . GLN A 1 74 ? -5.125 8.800 5.142 1.00 84.69 74 GLN A N 1
ATOM 542 C CA . GLN A 1 74 ? -3.753 8.480 4.746 1.00 84.69 74 GLN A CA 1
ATOM 543 C C . GLN A 1 74 ? -3.637 8.231 3.242 1.00 84.69 74 GLN A C 1
ATOM 545 O O . GLN A 1 74 ? -4.568 7.752 2.601 1.00 84.69 74 GLN A O 1
ATOM 550 N N . LEU A 1 75 ? -2.464 8.526 2.682 1.00 88.06 75 LEU A N 1
ATOM 551 C CA . LEU A 1 75 ? -2.144 8.289 1.279 1.00 88.06 75 LEU A CA 1
ATOM 552 C C . LEU A 1 75 ? -0.820 7.528 1.161 1.00 88.06 75 LEU A C 1
ATOM 554 O O . LEU A 1 75 ? 0.099 7.724 1.961 1.00 88.06 75 LEU A O 1
ATOM 558 N N . CYS A 1 76 ? -0.684 6.712 0.122 1.00 90.69 76 CYS A N 1
ATOM 559 C CA . CYS A 1 76 ? 0.593 6.125 -0.266 1.00 90.69 76 CYS A CA 1
ATOM 560 C C . CYS A 1 76 ? 0.748 6.078 -1.786 1.00 90.69 76 CYS A C 1
ATOM 562 O O . CYS A 1 76 ? -0.226 6.114 -2.535 1.00 90.69 76 CYS A O 1
ATOM 564 N N . ILE A 1 77 ? 1.993 6.008 -2.238 1.00 92.19 77 ILE A N 1
ATOM 565 C CA . ILE A 1 77 ? 2.354 5.842 -3.640 1.00 92.19 77 ILE A CA 1
ATOM 566 C C . ILE A 1 77 ? 3.174 4.576 -3.799 1.00 92.19 77 ILE A C 1
ATOM 568 O O . ILE A 1 77 ? 4.078 4.330 -3.005 1.00 92.19 77 ILE A O 1
ATOM 572 N N . ALA A 1 78 ? 2.870 3.796 -4.828 1.00 91.19 78 ALA A N 1
ATOM 573 C CA . ALA A 1 78 ? 3.659 2.654 -5.258 1.00 91.19 78 ALA A CA 1
ATOM 574 C C . ALA A 1 78 ? 4.217 2.922 -6.658 1.00 91.19 78 ALA A C 1
ATOM 576 O O . ALA A 1 78 ? 3.491 3.432 -7.512 1.00 91.19 78 ALA A O 1
ATOM 577 N N . ALA A 1 79 ? 5.480 2.571 -6.899 1.00 90.81 79 ALA A N 1
ATOM 578 C CA . ALA A 1 79 ? 6.138 2.752 -8.192 1.00 90.81 79 ALA A CA 1
ATOM 579 C C . ALA A 1 79 ? 6.829 1.469 -8.670 1.00 90.81 79 ALA A C 1
ATOM 581 O O . ALA A 1 79 ? 7.401 0.722 -7.865 1.00 90.81 79 ALA A O 1
ATOM 582 N N . ASN A 1 80 ? 6.792 1.233 -9.982 1.00 90.44 80 ASN A N 1
ATOM 583 C CA . ASN A 1 80 ? 7.469 0.114 -10.633 1.00 90.44 80 ASN A CA 1
ATOM 584 C C . ASN A 1 80 ? 8.666 0.563 -11.493 1.00 90.44 80 ASN A C 1
ATOM 586 O O . ASN A 1 80 ? 8.905 1.755 -11.689 1.00 90.44 80 ASN A O 1
ATOM 590 N N . PHE A 1 81 ? 9.433 -0.407 -12.003 1.00 87.00 81 PHE A N 1
ATOM 591 C CA . PHE A 1 81 ? 10.597 -0.141 -12.864 1.00 87.00 81 PHE A CA 1
ATOM 592 C C . PHE A 1 81 ? 10.263 0.508 -14.211 1.00 87.00 81 PHE A C 1
ATOM 594 O O . PHE A 1 81 ? 11.128 1.162 -14.785 1.00 87.00 81 PHE A O 1
ATOM 601 N N . GLU A 1 82 ? 9.025 0.375 -14.685 1.00 88.56 82 GLU A N 1
ATOM 602 C CA . GLU A 1 82 ? 8.560 0.975 -15.942 1.00 88.56 82 GLU A CA 1
ATOM 603 C C . GLU A 1 82 ? 8.174 2.455 -15.769 1.00 88.56 82 GLU A C 1
ATOM 605 O O . GLU A 1 82 ? 7.661 3.085 -16.688 1.00 88.56 82 GLU A O 1
ATOM 610 N N . GLY A 1 83 ? 8.396 3.026 -14.579 1.00 88.31 83 GLY A N 1
ATOM 611 C CA . GLY A 1 83 ? 8.034 4.406 -14.266 1.00 88.31 83 GLY A CA 1
ATOM 612 C C . GLY A 1 83 ? 6.542 4.601 -14.001 1.00 88.31 83 GLY A C 1
ATOM 613 O O . GLY A 1 83 ? 6.106 5.737 -13.814 1.00 88.31 83 GLY A O 1
ATOM 614 N N . VAL A 1 84 ? 5.763 3.516 -13.935 1.00 90.94 84 VAL A N 1
ATOM 615 C CA . VAL A 1 84 ? 4.359 3.582 -13.544 1.00 90.94 84 VAL A CA 1
ATOM 616 C C . VAL A 1 84 ? 4.278 3.847 -12.053 1.00 90.94 84 VAL A C 1
ATOM 618 O O . VAL A 1 84 ? 4.892 3.140 -11.249 1.00 90.94 84 VAL A O 1
ATOM 621 N N . MET A 1 85 ? 3.476 4.840 -11.680 1.00 92.38 85 MET A N 1
ATOM 622 C CA . MET A 1 85 ? 3.166 5.129 -10.286 1.00 92.38 85 MET A CA 1
ATOM 623 C C . MET A 1 85 ? 1.663 5.058 -10.057 1.00 92.38 85 MET A C 1
ATOM 625 O O . MET A 1 85 ? 0.893 5.521 -10.895 1.00 92.38 85 MET A O 1
ATOM 629 N N . GLN A 1 86 ? 1.250 4.506 -8.920 1.00 93.19 86 GLN A N 1
ATOM 630 C CA . GLN A 1 86 ? -0.143 4.453 -8.478 1.00 93.19 86 GLN A CA 1
ATOM 631 C C . GLN A 1 86 ? -0.264 5.051 -7.080 1.00 93.19 86 GLN A C 1
ATOM 633 O O . GLN A 1 86 ? 0.490 4.683 -6.180 1.00 93.19 86 GLN A O 1
ATOM 638 N N . ILE A 1 87 ? -1.214 5.967 -6.906 1.00 92.50 87 ILE A N 1
ATOM 639 C CA . ILE A 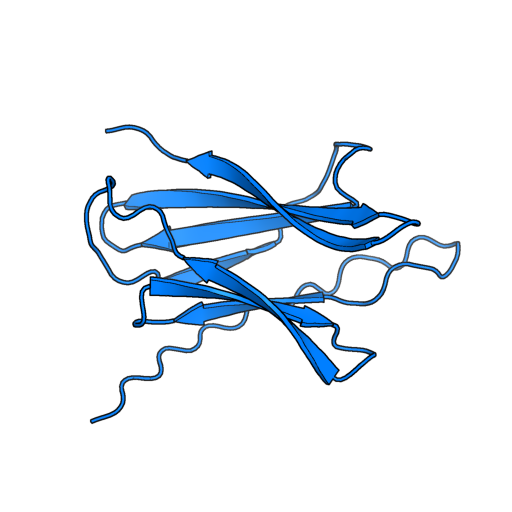1 87 ? -1.515 6.627 -5.637 1.00 92.50 87 ILE A CA 1
ATOM 640 C C . ILE A 1 87 ? -2.787 6.025 -5.064 1.00 92.50 87 ILE A C 1
ATOM 642 O O . ILE A 1 87 ? -3.832 6.026 -5.716 1.00 92.50 87 ILE A O 1
ATOM 646 N N . TRP A 1 88 ? -2.691 5.572 -3.824 1.00 92.19 88 TRP A N 1
ATOM 647 C CA . TRP A 1 88 ? -3.770 4.946 -3.083 1.00 92.19 88 TRP A CA 1
ATOM 648 C C . TRP A 1 88 ? -4.123 5.790 -1.867 1.00 92.19 88 TRP A C 1
ATOM 650 O O . TRP A 1 88 ? -3.238 6.241 -1.138 1.00 92.19 88 TRP A O 1
ATOM 660 N N . GLY A 1 89 ? -5.419 5.992 -1.660 1.00 90.75 89 GLY A N 1
ATOM 661 C CA . GLY A 1 89 ? -5.969 6.578 -0.450 1.00 90.75 89 GLY A CA 1
ATOM 662 C C . GLY A 1 89 ? -6.497 5.509 0.483 1.00 90.75 89 GLY A C 1
ATOM 663 O O . GLY A 1 89 ? -6.993 4.477 0.028 1.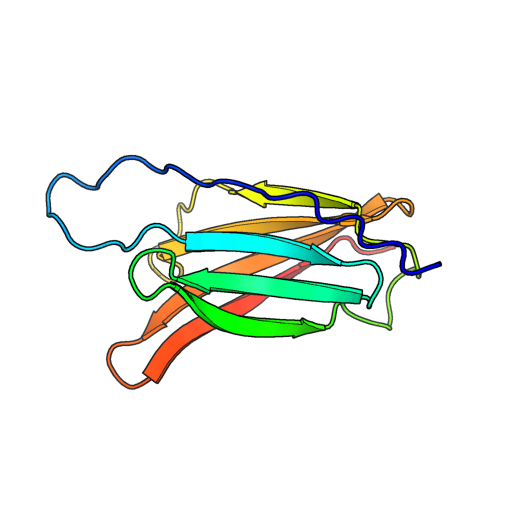00 90.75 89 GLY A O 1
ATOM 664 N N . VAL A 1 90 ? -6.375 5.780 1.777 1.00 87.75 90 VAL A N 1
ATOM 665 C CA . VAL A 1 90 ? -6.971 5.000 2.853 1.00 87.75 90 VAL A CA 1
ATOM 666 C C . VAL A 1 90 ? -7.899 5.906 3.642 1.00 87.75 90 VAL A C 1
ATOM 668 O O . VAL A 1 90 ? -7.504 6.994 4.071 1.00 87.75 90 VAL A O 1
ATOM 671 N N . ASP A 1 91 ? -9.129 5.452 3.814 1.00 86.50 91 ASP A N 1
ATOM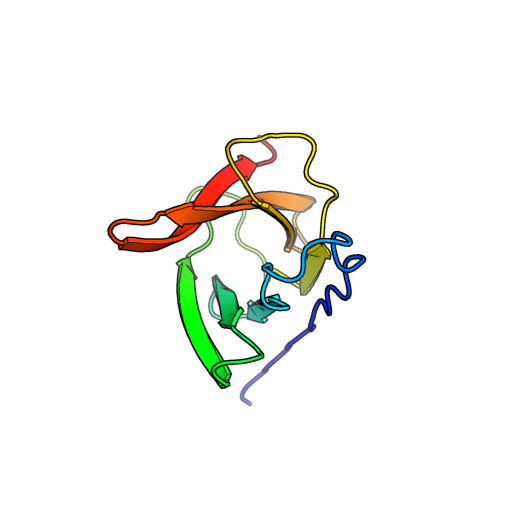 672 C CA . ASP A 1 91 ? -10.166 6.105 4.599 1.00 86.50 91 ASP A CA 1
ATOM 673 C C . ASP A 1 91 ? -10.667 5.169 5.702 1.00 86.50 91 ASP A C 1
ATOM 675 O O . ASP A 1 91 ? -10.623 3.949 5.563 1.00 86.50 91 ASP A O 1
ATOM 679 N N . ASP A 1 92 ? -11.090 5.750 6.822 1.00 81.06 92 ASP A N 1
ATOM 680 C CA . ASP A 1 92 ? -11.723 5.022 7.922 1.00 81.06 92 ASP A CA 1
ATOM 681 C C . ASP A 1 92 ? -13.226 5.304 7.874 1.00 81.06 92 ASP A C 1
ATOM 683 O O . ASP A 1 92 ? -13.692 6.367 8.294 1.00 81.06 92 ASP A O 1
ATOM 687 N N . ASP A 1 93 ? -13.974 4.386 7.264 1.00 80.44 93 ASP A N 1
ATOM 688 C CA . ASP A 1 93 ? -15.419 4.495 7.123 1.00 80.44 93 ASP A CA 1
ATOM 689 C C . ASP A 1 93 ? -16.089 3.987 8.412 1.00 80.44 93 ASP A C 1
ATOM 691 O O . ASP A 1 93 ? -15.979 2.802 8.732 1.00 80.44 93 ASP A O 1
ATOM 695 N N . PRO A 1 94 ? -16.864 4.809 9.140 1.00 78.06 94 PRO A N 1
ATOM 696 C CA . PRO A 1 94 ? -17.485 4.390 10.397 1.00 78.06 94 PRO A CA 1
ATOM 697 C C . PRO A 1 94 ? -18.401 3.162 10.279 1.00 78.06 94 PRO A C 1
ATOM 699 O O . PRO A 1 94 ? -18.663 2.487 11.274 1.00 78.06 94 PRO A O 1
ATOM 702 N N . ALA A 1 95 ? -18.938 2.888 9.087 1.00 83.31 95 ALA A N 1
ATOM 703 C CA . ALA A 1 95 ? -19.840 1.772 8.836 1.00 83.31 95 ALA A CA 1
ATOM 704 C C . ALA A 1 95 ? -19.116 0.502 8.367 1.00 83.31 95 ALA A C 1
ATOM 706 O O . ALA A 1 95 ? -19.688 -0.587 8.459 1.00 83.31 95 ALA A O 1
ATOM 707 N N . PHE A 1 96 ? -17.890 0.619 7.852 1.00 79.25 96 PHE A N 1
ATOM 708 C CA . PHE A 1 96 ? -17.203 -0.485 7.177 1.00 79.25 96 PHE A CA 1
ATOM 709 C C . PHE A 1 96 ? -15.729 -0.665 7.569 1.00 79.25 96 PHE A C 1
ATOM 711 O O . PHE A 1 96 ? -15.112 -1.629 7.119 1.00 79.25 96 PHE A O 1
ATOM 718 N N . GLY A 1 97 ? -15.193 0.212 8.417 1.00 80.50 97 GLY A N 1
ATOM 719 C CA . GLY A 1 97 ? -13.796 0.257 8.832 1.00 80.50 97 GLY A CA 1
ATOM 720 C C . GLY A 1 97 ? -12.867 0.816 7.755 1.00 80.50 97 GLY A C 1
ATOM 721 O O . GLY A 1 97 ? -13.288 1.537 6.847 1.00 80.50 97 GLY A O 1
ATOM 722 N N . LEU A 1 98 ? -11.588 0.444 7.856 1.00 84.56 98 LEU A N 1
ATOM 723 C CA . LEU A 1 98 ? -10.544 0.875 6.931 1.00 84.56 98 LEU A CA 1
ATOM 724 C C . LEU A 1 98 ? -10.812 0.388 5.504 1.00 84.56 98 LEU A C 1
ATOM 726 O O . LEU A 1 98 ? -11.031 -0.800 5.251 1.00 84.56 98 LEU A O 1
ATOM 730 N N . ARG A 1 99 ? -10.734 1.317 4.557 1.00 87.38 99 ARG A N 1
ATOM 731 C CA . ARG A 1 99 ? -10.936 1.088 3.128 1.00 87.38 99 ARG A CA 1
ATOM 732 C C . ARG A 1 99 ? -9.792 1.657 2.325 1.00 87.38 99 ARG A C 1
ATOM 734 O O . ARG A 1 99 ? -9.067 2.531 2.784 1.00 87.38 99 ARG A O 1
ATOM 741 N N . THR A 1 100 ? -9.615 1.121 1.123 1.00 89.44 100 THR A N 1
ATOM 742 C CA . THR A 1 100 ? -8.576 1.576 0.205 1.00 89.44 100 THR A CA 1
ATOM 743 C C . THR A 1 100 ? -9.171 1.913 -1.146 1.00 89.44 100 THR A C 1
ATOM 745 O O . THR A 1 100 ? -10.182 1.340 -1.567 1.00 89.44 100 THR A O 1
ATOM 748 N N . ARG A 1 101 ? -8.544 2.864 -1.834 1.00 91.81 101 ARG A N 1
ATOM 749 C CA . ARG A 1 101 ? -8.973 3.285 -3.160 1.00 91.81 101 ARG A CA 1
ATOM 750 C C . ARG A 1 101 ? -7.800 3.765 -3.998 1.00 91.81 101 ARG A C 1
ATOM 752 O O . ARG A 1 101 ? -7.018 4.597 -3.549 1.00 91.81 101 ARG A O 1
ATOM 759 N N . LEU A 1 102 ? -7.743 3.329 -5.253 1.00 93.50 102 LEU A N 1
ATOM 760 C CA . LEU A 1 102 ? -6.861 3.927 -6.251 1.00 93.50 102 LEU A CA 1
ATOM 761 C C . LEU A 1 102 ? -7.372 5.329 -6.619 1.00 93.50 102 LEU A C 1
ATOM 763 O O . LEU A 1 102 ? -8.502 5.483 -7.089 1.00 93.50 102 LEU A O 1
ATOM 767 N N . LEU A 1 103 ? -6.541 6.347 -6.403 1.00 92.62 103 LEU A N 1
ATOM 768 C CA . LEU A 1 103 ? -6.884 7.754 -6.633 1.00 92.62 103 LEU A CA 1
ATOM 769 C C . LEU A 1 103 ? -6.313 8.289 -7.939 1.00 92.62 103 LEU A C 1
ATOM 771 O O . LEU A 1 103 ? -6.966 9.072 -8.625 1.00 92.62 103 LEU A O 1
ATOM 775 N N . ALA A 1 104 ? -5.092 7.881 -8.271 1.00 91.50 104 ALA A N 1
ATOM 776 C CA . ALA A 1 104 ? -4.407 8.328 -9.471 1.00 91.50 104 ALA A CA 1
ATOM 777 C C . ALA A 1 104 ? -3.367 7.305 -9.916 1.00 91.50 104 ALA A C 1
ATOM 779 O O . ALA A 1 104 ? -2.857 6.520 -9.118 1.00 91.50 104 ALA A O 1
ATOM 780 N N . HIS A 1 105 ? -3.016 7.363 -11.192 1.00 91.81 105 HIS A N 1
ATOM 781 C CA . HIS A 1 105 ? -1.859 6.678 -11.735 1.00 91.81 105 HIS A CA 1
ATOM 782 C C . HIS A 1 105 ? -1.241 7.518 -12.855 1.00 91.81 105 HIS A C 1
ATOM 784 O O . HIS A 1 105 ? -1.902 8.395 -13.414 1.00 91.81 105 HIS A O 1
ATOM 790 N N . THR A 1 106 ? 0.019 7.266 -13.193 1.00 86.50 106 THR A N 1
ATOM 791 C CA . THR A 1 106 ? 0.626 7.831 -14.407 1.00 86.50 106 THR A CA 1
ATOM 792 C C . THR A 1 106 ? -0.082 7.268 -15.645 1.00 86.50 106 THR A C 1
ATOM 794 O O . THR A 1 106 ? -0.399 6.075 -15.682 1.00 86.50 106 THR A O 1
ATOM 797 N N . SER A 1 107 ? -0.366 8.107 -16.645 1.00 68.88 107 SER A N 1
ATOM 798 C CA . SER A 1 107 ? -0.720 7.632 -17.989 1.00 68.88 107 SER A CA 1
ATOM 799 C C . SER A 1 107 ? 0.554 7.298 -18.767 1.00 68.88 107 SER A C 1
ATOM 801 O O . SER A 1 107 ? 1.628 7.781 -18.404 1.00 68.88 107 SER A O 1
ATOM 803 N N . GLU A 1 108 ? 0.430 6.493 -19.825 1.00 55.31 108 GLU A N 1
ATOM 804 C CA . GLU A 1 108 ? 1.436 6.485 -20.900 1.00 55.31 108 GLU A CA 1
ATOM 805 C C . GLU A 1 108 ? 1.614 7.886 -21.513 1.00 55.31 108 GLU A C 1
ATOM 807 O O . 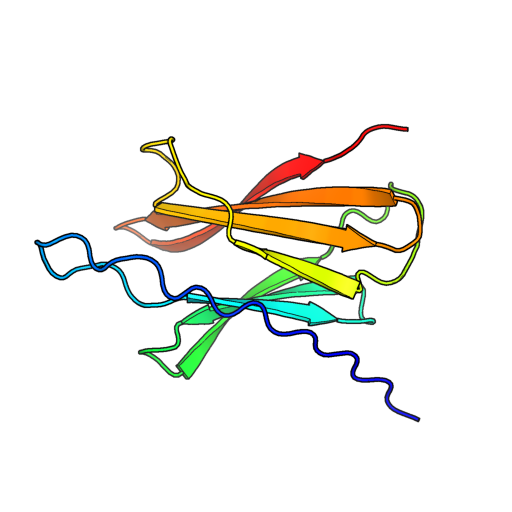GLU A 1 108 ? 0.655 8.701 -21.431 1.00 55.31 108 GLU A O 1
#

Secondary structure (DSSP, 8-state):
------EEEE------TTS--PPEEEEEETTTEEEEEETTTTEEEEEEE--TTS----EEEEEEE----TT-SEEEEEEETTS-EEEEEEEEETTTEEEEEEEEE---

Organism: NCBI:txid36881